Protein AF-A0A957BG09-F1 (afdb_monomer_lite)

Secondary structure (DSSP, 8-state):
-HHHHHHHHHHHHHTTHHHHHHHHHHHHHHHHHTTHHHHHHHH-GGGTTT---HHHHHHHHHHHHHHHHHHHHHHTT-HHHHHHHHHHHHHHHHHHHHHHHHHHHHHTS--TTHHHHHHHHHHHHHHHHHHHHGGGGT--

Sequence (140 aa):
MSDVVAKQSVSQLARWWLPIFGLFVIHNLEEILGDMPAWGREHLDFLSQTFVSPMALTAIIIVLSAVLFTIAYHYRQNARMTRRLLLLFLVIMIGVFIWHITISLVTQSIQPGVLTAGVFLPIYGFMLFHIYRTKQTLYP

pLDDT: mean 86.7, std 9.92, range [51.91, 96.38]

Radius of gyration: 17.56 Å; chains: 1; bounding box: 36×25×55 Å

Foldseek 3Di:
DLVVLLQVLLVVLLVVLVVLLVLLVVLLVLQLVQVLLVVCCVQPVVCVVVRDDSVVSVVVSVVVSVVSVVLSVVCSSPNVSSLVSLLVSLVVLLVVLVVQVVSCVVSVHRHRNNVSSVVCVVVSVVVNVVSVVSVVSNPD

Structure (mmCIF, N/CA/C/O backbone):
data_AF-A0A957BG09-F1
#
_entry.id   AF-A0A957BG09-F1
#
loop_
_atom_site.group_PDB
_atom_site.id
_atom_site.type_symbol
_atom_site.label_atom_id
_atom_site.label_alt_id
_atom_site.label_comp_id
_atom_site.label_asym_id
_atom_site.label_entity_id
_atom_site.label_seq_id
_atom_site.pdbx_PDB_ins_code
_atom_site.Cartn_x
_atom_site.Cartn_y
_atom_site.Cartn_z
_atom_site.occupancy
_atom_site.B_iso_or_equiv
_atom_site.auth_seq_id
_atom_site.auth_comp_id
_atom_site.auth_asym_id
_atom_site.auth_atom_id
_a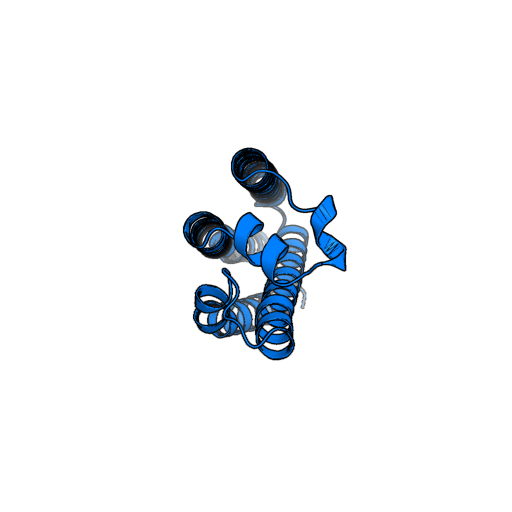tom_site.pdbx_PDB_model_num
ATOM 1 N N . MET A 1 1 ? -21.313 2.676 32.530 1.00 61.06 1 MET A N 1
ATOM 2 C CA . MET A 1 1 ? -19.980 2.047 32.351 1.00 61.06 1 MET A CA 1
ATOM 3 C C . MET A 1 1 ? -19.770 1.494 30.938 1.00 61.06 1 MET A C 1
ATOM 5 O O . MET A 1 1 ? -18.691 1.703 30.402 1.00 61.06 1 MET A O 1
ATOM 9 N N . SER A 1 2 ? -20.775 0.876 30.302 1.00 68.75 2 SER A N 1
ATOM 10 C CA . SER A 1 2 ? -20.705 0.353 28.920 1.00 68.75 2 SER A CA 1
ATOM 11 C C . SER A 1 2 ? -20.267 1.383 27.866 1.00 68.75 2 SER A C 1
ATOM 13 O O . SER A 1 2 ? -19.390 1.103 27.051 1.00 68.75 2 SER A O 1
ATOM 15 N N . ASP A 1 3 ? -20.813 2.600 27.915 1.00 68.94 3 ASP A N 1
ATOM 16 C CA . ASP A 1 3 ? -20.584 3.608 26.866 1.00 68.94 3 ASP A CA 1
ATOM 17 C C . ASP A 1 3 ? -19.174 4.208 26.891 1.00 68.94 3 ASP A C 1
ATOM 19 O O . ASP A 1 3 ? -18.635 4.599 25.854 1.00 68.94 3 ASP A O 1
ATOM 23 N N . VAL A 1 4 ? -18.550 4.266 28.071 1.00 66.94 4 VAL A N 1
ATOM 24 C CA . VAL A 1 4 ? -17.175 4.764 28.237 1.00 66.94 4 VAL A CA 1
ATOM 25 C C . VAL A 1 4 ? -16.181 3.764 27.640 1.00 66.94 4 VAL A C 1
ATOM 27 O O . VAL A 1 4 ? -15.302 4.159 26.874 1.00 66.94 4 VAL A O 1
ATOM 30 N N . VAL A 1 5 ? -16.381 2.466 27.899 1.00 67.25 5 VAL A N 1
ATOM 31 C CA . VAL A 1 5 ? -15.560 1.376 27.339 1.00 67.25 5 VAL A CA 1
ATOM 32 C C . VAL A 1 5 ? -15.697 1.320 25.812 1.00 67.25 5 VAL A C 1
ATOM 34 O O . VAL A 1 5 ? -14.695 1.233 25.097 1.00 67.25 5 VAL A O 1
ATOM 37 N N . ALA A 1 6 ? -16.921 1.465 25.293 1.00 64.69 6 ALA A N 1
ATOM 38 C CA . ALA A 1 6 ? -17.173 1.497 23.854 1.00 64.69 6 ALA A CA 1
ATOM 39 C C . ALA A 1 6 ? -16.462 2.679 23.167 1.00 64.69 6 ALA A C 1
ATOM 41 O O . ALA A 1 6 ? -15.764 2.481 22.171 1.00 64.69 6 ALA A O 1
ATOM 42 N N . LYS A 1 7 ? -16.549 3.898 23.716 1.00 69.62 7 LYS A N 1
ATOM 43 C CA . LYS A 1 7 ? -15.869 5.082 23.153 1.00 69.62 7 LYS A CA 1
ATOM 44 C C . LYS A 1 7 ? -14.343 4.955 23.178 1.00 69.62 7 LYS A C 1
ATOM 46 O O . LYS A 1 7 ? -13.682 5.310 22.198 1.00 69.62 7 LYS A O 1
ATOM 51 N N . GLN A 1 8 ? -13.781 4.409 24.256 1.00 71.00 8 GLN A N 1
ATOM 52 C CA . GLN A 1 8 ? -12.338 4.201 24.382 1.00 71.00 8 GLN A CA 1
ATOM 53 C C . GLN A 1 8 ? -11.810 3.260 23.292 1.00 71.00 8 GLN A C 1
ATOM 55 O O . GLN A 1 8 ? -10.814 3.571 22.639 1.00 71.00 8 GLN A O 1
ATOM 60 N N . SER A 1 9 ? -12.527 2.175 23.010 1.00 74.75 9 SER A N 1
ATOM 61 C CA . SER A 1 9 ? -12.145 1.206 21.979 1.00 74.75 9 SER A CA 1
ATOM 62 C C . SER A 1 9 ? -12.153 1.763 20.547 1.00 74.75 9 SER A C 1
ATOM 64 O O . SER A 1 9 ? -11.253 1.476 19.758 1.00 74.75 9 SER A O 1
ATOM 66 N N . VAL A 1 10 ? -13.133 2.617 20.223 1.00 80.00 10 VAL A N 1
ATOM 67 C CA . VAL A 1 10 ? -13.241 3.287 18.921 1.00 80.00 10 VAL A CA 1
ATOM 68 C C . VAL A 1 10 ? -12.051 4.217 18.732 1.00 80.00 10 VAL A C 1
ATOM 70 O O . VAL A 1 10 ? -11.392 4.169 17.697 1.00 80.00 10 VAL A O 1
ATOM 73 N N . SER A 1 11 ? -11.725 5.009 19.759 1.00 82.19 11 SER A N 1
ATOM 74 C CA . SER A 1 11 ? -10.575 5.916 19.712 1.00 82.19 11 SER A CA 1
ATOM 75 C C . SER A 1 11 ? -9.246 5.175 19.551 1.00 82.19 11 SER A C 1
ATOM 77 O O . SER A 1 11 ? -8.367 5.654 18.841 1.00 82.19 11 SER A O 1
ATOM 79 N N . GLN A 1 12 ? -9.099 3.995 20.161 1.00 86.75 12 GLN A N 1
ATOM 80 C CA . GLN A 1 12 ? -7.898 3.170 20.034 1.00 86.75 12 GLN A CA 1
ATOM 81 C C . GLN A 1 12 ? -7.759 2.594 18.623 1.00 86.75 12 GLN A C 1
ATOM 83 O O . GLN A 1 12 ? -6.676 2.657 18.050 1.00 86.75 12 GLN A O 1
ATOM 88 N N . LEU A 1 13 ? -8.848 2.083 18.040 1.00 87.38 13 LEU A N 1
ATOM 89 C CA . LEU A 1 13 ? -8.840 1.562 16.672 1.00 87.38 13 LEU A CA 1
ATOM 90 C C . LEU A 1 13 ? -8.607 2.667 15.636 1.00 87.38 13 LEU A C 1
ATOM 92 O O . LEU A 1 13 ? -7.813 2.486 14.718 1.00 87.38 13 LEU A O 1
ATOM 96 N N . ALA A 1 14 ? -9.250 3.824 15.802 1.00 88.69 14 ALA A N 1
ATOM 97 C CA . ALA A 1 14 ? -9.130 4.940 14.870 1.00 88.69 14 ALA A CA 1
ATOM 98 C C . ALA A 1 14 ? -7.700 5.502 14.783 1.00 88.69 14 ALA A C 1
ATOM 100 O O . ALA A 1 14 ? -7.313 6.009 13.733 1.00 88.69 14 ALA A O 1
ATOM 101 N N . ARG A 1 15 ? -6.890 5.369 15.845 1.00 91.25 15 ARG A N 1
ATOM 102 C CA . ARG A 1 15 ? -5.474 5.779 15.835 1.00 91.25 15 ARG A CA 1
ATOM 103 C C . ARG A 1 15 ? -4.636 5.016 14.811 1.00 91.25 15 ARG A C 1
ATOM 105 O O . ARG A 1 15 ? -3.633 5.560 14.368 1.00 91.25 15 ARG A O 1
ATOM 112 N N . TRP A 1 16 ? -5.044 3.810 14.406 1.00 93.19 16 TRP A N 1
ATOM 113 C CA . TRP A 1 16 ? -4.324 3.019 13.403 1.00 93.19 16 TRP A CA 1
ATOM 114 C C . TRP A 1 16 ? -4.480 3.541 11.974 1.00 93.19 16 TRP A C 1
ATOM 116 O O . TRP A 1 16 ? -3.651 3.207 11.132 1.00 93.19 16 TRP A O 1
ATOM 126 N N . TRP A 1 17 ? -5.468 4.399 11.696 1.00 91.31 17 TRP A N 1
ATOM 127 C CA . TRP A 1 17 ? -5.615 5.007 10.371 1.00 91.31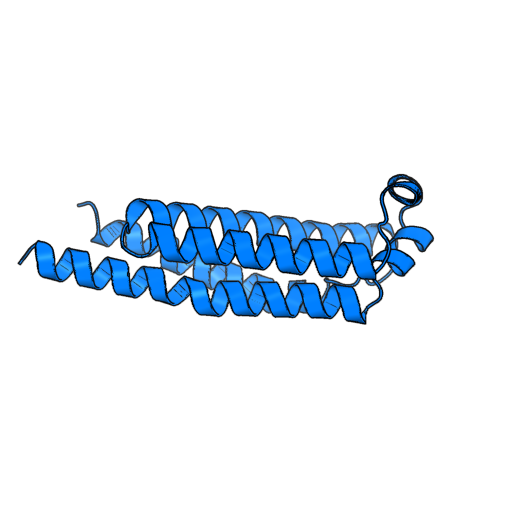 17 TRP A CA 1
ATOM 128 C C . TRP A 1 17 ? -4.405 5.846 9.975 1.00 91.31 17 TRP A C 1
ATOM 130 O O . TRP A 1 17 ? -3.949 5.752 8.841 1.00 91.31 17 TRP A O 1
ATOM 140 N N . LEU A 1 18 ? -3.868 6.635 10.909 1.00 91.19 18 LEU A N 1
ATOM 141 C CA . LEU A 1 18 ? -2.745 7.527 10.636 1.00 91.19 18 LEU A CA 1
ATOM 142 C C . LEU A 1 18 ? -1.473 6.776 10.204 1.00 91.19 18 LEU A C 1
ATOM 144 O O . LEU A 1 18 ? -0.964 7.081 9.126 1.00 91.19 18 LEU A O 1
ATOM 148 N N . PRO A 1 19 ? -0.949 5.797 10.969 1.00 92.31 19 PRO A N 1
ATOM 149 C CA . PRO A 1 19 ? 0.246 5.081 10.546 1.00 92.31 19 PRO A CA 1
ATOM 150 C C . PRO A 1 19 ? -0.007 4.237 9.291 1.00 92.31 19 PRO A C 1
ATOM 152 O O . PRO A 1 19 ? 0.863 4.184 8.434 1.00 92.31 19 PRO A O 1
ATOM 155 N N . ILE A 1 20 ? -1.195 3.646 9.114 1.00 90.88 20 ILE A N 1
ATOM 156 C CA . ILE A 1 20 ? -1.532 2.916 7.881 1.00 90.88 20 ILE A CA 1
ATOM 157 C C . ILE A 1 20 ? -1.486 3.833 6.656 1.00 90.88 20 ILE A C 1
ATOM 159 O O . ILE A 1 20 ? -0.882 3.475 5.646 1.00 90.88 20 ILE A O 1
ATOM 163 N N . PHE A 1 21 ? -2.077 5.023 6.760 1.00 89.88 21 PHE A N 1
ATOM 164 C CA . PHE A 1 21 ? -2.044 6.017 5.694 1.00 89.88 21 PHE A CA 1
ATOM 165 C C . PHE A 1 21 ? -0.615 6.491 5.411 1.00 89.88 21 PHE A C 1
ATOM 167 O O . PHE A 1 21 ? -0.216 6.577 4.255 1.00 89.88 21 PHE A O 1
ATOM 174 N N . GLY A 1 22 ? 0.182 6.730 6.457 1.00 90.38 22 GLY A N 1
ATOM 175 C CA . GLY A 1 22 ? 1.592 7.091 6.313 1.00 90.38 22 GLY A CA 1
ATOM 176 C C . GLY A 1 22 ? 2.390 6.035 5.546 1.00 90.38 22 GLY A C 1
ATOM 177 O O . GLY A 1 22 ? 3.087 6.372 4.595 1.00 90.38 22 GLY A O 1
ATOM 178 N N . LEU A 1 23 ? 2.238 4.756 5.900 1.00 92.06 23 LEU A N 1
ATOM 179 C CA . LEU A 1 23 ? 2.915 3.654 5.207 1.00 92.06 23 LEU A CA 1
ATOM 180 C C . LEU A 1 23 ? 2.458 3.534 3.749 1.00 92.06 23 LEU A C 1
ATOM 182 O O . LEU A 1 23 ? 3.287 3.349 2.865 1.00 92.06 23 LEU A O 1
ATOM 186 N N . PHE A 1 24 ? 1.158 3.693 3.485 1.00 90.62 24 PHE A N 1
ATOM 187 C CA . PHE A 1 24 ? 0.628 3.711 2.123 1.00 90.62 24 PHE A CA 1
ATOM 188 C C . PHE A 1 24 ? 1.258 4.826 1.285 1.00 90.62 24 PHE A C 1
ATOM 190 O O . PHE A 1 24 ? 1.761 4.564 0.197 1.00 90.62 24 PHE A O 1
ATOM 197 N N . VAL A 1 25 ? 1.284 6.059 1.795 1.00 90.75 25 VAL A N 1
ATOM 198 C CA . VAL A 1 25 ? 1.880 7.198 1.082 1.00 90.75 25 VAL A CA 1
ATOM 199 C C . VAL A 1 25 ? 3.371 6.976 0.842 1.00 90.75 25 VAL A C 1
ATOM 201 O O . VAL A 1 25 ? 3.832 7.198 -0.271 1.00 90.75 25 VAL A O 1
ATOM 204 N N . ILE A 1 26 ? 4.122 6.506 1.843 1.00 93.12 26 ILE A N 1
ATOM 205 C CA . ILE A 1 26 ? 5.564 6.254 1.691 1.00 93.12 26 ILE A CA 1
ATOM 206 C C . ILE A 1 26 ? 5.829 5.178 0.629 1.00 93.12 26 ILE A C 1
ATOM 208 O O . ILE A 1 26 ? 6.714 5.363 -0.200 1.00 93.12 26 ILE A O 1
ATOM 212 N N . HIS A 1 27 ? 5.050 4.095 0.617 1.00 93.19 27 HIS A N 1
ATOM 213 C CA . HIS A 1 27 ? 5.149 3.048 -0.403 1.00 93.19 27 HIS A CA 1
ATOM 214 C C . HIS A 1 27 ? 4.908 3.597 -1.815 1.00 93.19 27 HIS A C 1
ATOM 216 O O . HIS A 1 27 ? 5.727 3.414 -2.707 1.00 93.19 27 HIS A O 1
ATOM 222 N N . ASN A 1 28 ? 3.835 4.364 -2.001 1.00 91.44 28 ASN A N 1
ATOM 223 C CA . ASN A 1 28 ? 3.524 4.953 -3.302 1.00 91.44 28 ASN A CA 1
ATOM 224 C C . ASN A 1 28 ? 4.560 6.006 -3.740 1.00 91.44 28 ASN A C 1
ATOM 226 O O . ASN A 1 28 ? 4.842 6.144 -4.928 1.00 91.44 28 ASN A O 1
ATOM 230 N N . LEU A 1 29 ? 5.150 6.751 -2.799 1.00 91.38 29 LEU A N 1
ATOM 231 C CA . LEU A 1 29 ? 6.254 7.666 -3.101 1.00 91.38 29 LEU A CA 1
ATOM 232 C C . LEU A 1 29 ? 7.497 6.913 -3.578 1.00 91.38 29 LEU A C 1
ATOM 234 O O . LEU A 1 29 ? 8.143 7.374 -4.512 1.00 91.38 29 LEU A O 1
ATOM 238 N N . GLU A 1 30 ? 7.821 5.767 -2.977 1.00 94.38 30 GLU A N 1
ATOM 239 C CA . GLU A 1 30 ? 8.901 4.905 -3.468 1.00 94.38 30 GLU A CA 1
ATOM 240 C C . GLU A 1 30 ? 8.638 4.461 -4.911 1.00 94.38 30 GLU A C 1
ATOM 242 O O . GLU A 1 30 ? 9.525 4.597 -5.748 1.00 94.38 30 GLU A O 1
ATOM 247 N N . GLU A 1 31 ? 7.431 3.985 -5.228 1.00 91.81 31 GLU A N 1
ATOM 248 C CA . GLU A 1 31 ? 7.089 3.550 -6.590 1.00 91.81 31 GLU A CA 1
ATOM 249 C C . GLU A 1 31 ? 7.214 4.677 -7.623 1.00 91.81 31 GLU A C 1
ATOM 251 O O . GLU A 1 31 ? 7.710 4.456 -8.731 1.00 91.81 31 GLU A O 1
ATOM 256 N N . ILE A 1 32 ? 6.797 5.896 -7.264 1.00 89.88 32 ILE A N 1
ATOM 257 C CA . ILE A 1 32 ? 6.950 7.076 -8.124 1.00 89.88 32 ILE A CA 1
ATOM 258 C C . ILE A 1 32 ? 8.435 7.406 -8.319 1.00 89.88 32 ILE A C 1
ATOM 260 O O . ILE A 1 32 ? 8.869 7.630 -9.448 1.00 89.88 32 ILE A O 1
ATOM 264 N N . LEU A 1 33 ? 9.217 7.442 -7.235 1.00 91.69 33 LEU A N 1
ATOM 265 C CA . LEU A 1 33 ? 10.641 7.792 -7.280 1.00 91.69 33 LEU A CA 1
ATOM 266 C C . LEU A 1 33 ? 11.491 6.723 -7.976 1.00 91.69 33 LEU A C 1
ATOM 268 O O . LEU A 1 33 ? 12.506 7.056 -8.581 1.00 91.69 33 LEU A O 1
ATOM 272 N N . GLY A 1 34 ? 11.077 5.459 -7.901 1.00 91.62 34 GLY A N 1
ATOM 273 C CA . GLY A 1 34 ? 11.711 4.335 -8.583 1.00 91.62 34 GLY A CA 1
ATOM 274 C C . GLY A 1 34 ? 11.273 4.150 -10.038 1.00 91.62 34 GLY A C 1
ATOM 275 O O . GLY A 1 34 ? 11.680 3.169 -10.649 1.00 91.62 34 GLY A O 1
ATOM 276 N N . ASP A 1 35 ? 10.445 5.050 -10.583 1.00 90.81 35 ASP A N 1
ATOM 277 C CA . ASP A 1 35 ? 9.880 4.973 -11.938 1.00 90.81 35 ASP A CA 1
ATOM 278 C C . ASP A 1 35 ? 9.246 3.605 -12.245 1.00 90.81 35 ASP A C 1
ATOM 280 O O . ASP A 1 35 ? 9.571 2.916 -13.218 1.00 90.81 35 ASP A O 1
ATOM 284 N N . MET A 1 36 ? 8.304 3.206 -11.386 1.00 90.31 36 MET A N 1
ATOM 285 C CA . MET A 1 36 ? 7.538 1.966 -11.524 1.00 90.31 36 MET A CA 1
ATOM 286 C C . MET A 1 36 ? 6.958 1.747 -12.941 1.00 90.31 36 MET A C 1
ATOM 288 O O . MET A 1 36 ? 7.044 0.623 -13.443 1.00 90.31 36 MET A O 1
ATOM 292 N N . PRO A 1 37 ? 6.426 2.767 -13.654 1.00 89.50 37 PRO A N 1
ATOM 293 C CA . PRO A 1 37 ? 5.986 2.585 -15.036 1.00 89.50 37 PRO A CA 1
ATOM 294 C C . PRO A 1 37 ? 7.109 2.211 -16.009 1.00 89.50 37 PRO A C 1
ATOM 296 O O . PRO A 1 37 ? 6.876 1.393 -16.900 1.00 89.50 37 PRO A O 1
ATOM 299 N N . ALA A 1 38 ? 8.299 2.812 -15.897 1.00 90.06 38 ALA A N 1
ATOM 300 C CA . ALA A 1 38 ? 9.431 2.441 -16.747 1.00 90.06 38 ALA A CA 1
ATOM 301 C C . ALA A 1 38 ? 9.943 1.043 -16.418 1.00 90.06 38 ALA A C 1
ATOM 303 O O . ALA A 1 38 ? 10.074 0.232 -17.334 1.00 90.06 38 ALA A O 1
ATOM 304 N N . TRP A 1 39 ? 10.120 0.740 -15.129 1.00 93.00 39 TRP A N 1
ATOM 305 C CA . TRP A 1 39 ? 10.530 -0.588 -14.680 1.00 93.00 39 TRP A CA 1
ATOM 306 C C . TRP A 1 39 ? 9.579 -1.671 -15.203 1.00 93.00 39 TRP A C 1
ATOM 308 O O . TRP A 1 39 ? 10.014 -2.683 -15.752 1.00 93.00 39 TRP A O 1
ATOM 318 N N . GLY A 1 40 ? 8.268 -1.432 -15.106 1.00 91.50 40 GLY A N 1
ATOM 319 C CA . GLY A 1 40 ? 7.247 -2.354 -15.589 1.00 91.50 40 GLY A CA 1
ATOM 320 C C . GLY A 1 40 ? 7.313 -2.602 -17.096 1.00 91.50 40 GLY A C 1
ATOM 321 O O . GLY A 1 40 ? 7.216 -3.749 -17.523 1.00 91.50 40 GLY A O 1
ATOM 322 N N . ARG A 1 41 ? 7.528 -1.560 -17.912 1.00 90.44 41 ARG A N 1
ATOM 323 C CA . ARG A 1 41 ? 7.669 -1.713 -19.373 1.00 90.44 41 ARG A CA 1
ATOM 324 C C . ARG A 1 41 ? 8.886 -2.540 -19.778 1.00 90.44 41 ARG A C 1
ATOM 326 O O . ARG A 1 41 ? 8.838 -3.170 -20.823 1.00 90.44 41 ARG A O 1
ATOM 333 N N . GLU A 1 42 ? 9.952 -2.507 -18.986 1.00 92.81 42 GLU A N 1
ATOM 334 C CA . GLU A 1 42 ? 11.184 -3.252 -19.261 1.00 92.81 42 GLU A CA 1
ATOM 335 C C . GLU A 1 42 ? 11.089 -4.728 -18.847 1.00 92.81 42 GLU A C 1
ATOM 337 O O . GLU A 1 42 ? 11.698 -5.581 -19.485 1.00 92.81 42 GLU A O 1
ATOM 342 N N . HIS A 1 43 ? 10.316 -5.044 -17.801 1.00 93.81 43 HIS A N 1
ATOM 343 C CA . HIS A 1 43 ? 10.335 -6.377 -17.185 1.00 93.81 43 HIS A CA 1
ATOM 344 C C . HIS A 1 43 ? 9.014 -7.158 -17.298 1.00 93.81 43 HIS A C 1
ATOM 346 O O . HIS A 1 43 ? 8.991 -8.358 -17.025 1.00 93.81 43 HIS A O 1
ATOM 352 N N . LEU A 1 44 ? 7.900 -6.509 -17.658 1.00 90.75 44 LEU A N 1
ATOM 353 C CA . LEU A 1 44 ? 6.556 -7.101 -17.670 1.00 90.75 44 LEU A CA 1
ATOM 354 C C . LEU A 1 44 ? 5.854 -6.854 -19.014 1.00 90.75 44 LEU A C 1
ATOM 356 O O . LEU A 1 44 ? 4.857 -6.131 -19.092 1.00 90.75 44 LEU A O 1
ATOM 360 N N . ASP A 1 45 ? 6.332 -7.510 -20.073 1.00 82.94 45 ASP A N 1
ATOM 361 C CA . ASP A 1 45 ? 5.809 -7.371 -21.444 1.00 82.94 45 ASP A CA 1
ATOM 362 C C . ASP A 1 45 ? 4.289 -7.569 -21.548 1.00 82.94 45 ASP A C 1
ATOM 364 O O . ASP A 1 45 ? 3.608 -6.855 -22.288 1.00 82.94 45 ASP A O 1
ATOM 368 N N . PHE A 1 46 ? 3.724 -8.489 -20.759 1.00 80.38 46 PHE A N 1
ATOM 369 C CA . PHE A 1 46 ? 2.282 -8.768 -20.742 1.00 80.38 46 PHE A CA 1
ATOM 370 C C . PHE A 1 46 ? 1.438 -7.629 -20.141 1.00 80.38 46 PHE A C 1
ATOM 372 O O . PHE A 1 46 ? 0.231 -7.575 -20.370 1.00 80.38 46 PHE A O 1
ATOM 379 N N . LEU A 1 47 ? 2.062 -6.706 -19.402 1.00 73.69 47 LEU A N 1
ATOM 380 C CA . LEU A 1 47 ? 1.441 -5.503 -18.840 1.00 73.69 47 LEU A CA 1
ATOM 381 C C . LEU A 1 47 ? 1.885 -4.225 -19.554 1.00 73.69 47 LEU A C 1
ATOM 383 O O . LEU A 1 47 ? 1.416 -3.146 -19.191 1.00 73.69 47 LEU A O 1
ATOM 387 N N . SER A 1 48 ? 2.723 -4.326 -20.591 1.00 71.69 48 SER A N 1
ATOM 388 C CA . SER A 1 48 ? 3.279 -3.185 -21.335 1.00 71.69 48 SER A CA 1
ATOM 389 C C . SER A 1 48 ? 2.221 -2.152 -21.753 1.00 71.69 48 SER A C 1
ATOM 391 O O . SER A 1 48 ? 2.454 -0.949 -21.647 1.00 71.69 48 SER A O 1
ATOM 393 N N . GLN A 1 49 ? 1.027 -2.612 -22.146 1.00 74.00 49 GLN A N 1
ATOM 394 C CA . GLN A 1 49 ? -0.107 -1.773 -22.563 1.00 74.00 49 GLN A CA 1
ATOM 395 C C . GLN A 1 49 ? -0.908 -1.162 -21.402 1.00 74.00 49 GLN A C 1
ATOM 397 O O . GLN A 1 49 ? -1.700 -0.246 -21.608 1.00 74.00 49 GLN A O 1
ATOM 402 N N . THR A 1 50 ? -0.726 -1.676 -20.186 1.00 71.81 50 THR A N 1
ATOM 403 C CA . THR A 1 50 ? -1.432 -1.228 -18.975 1.00 71.81 50 THR A CA 1
ATOM 404 C C . THR A 1 50 ? -0.633 -0.225 -18.151 1.00 71.81 50 THR A C 1
ATOM 406 O O . THR A 1 50 ? -1.196 0.408 -17.256 1.00 71.81 50 THR A O 1
ATOM 409 N N . PHE A 1 51 ? 0.657 -0.032 -18.450 1.00 70.12 51 PHE A N 1
ATOM 410 C CA . PHE A 1 51 ? 1.465 0.956 -17.744 1.00 70.12 51 PHE A CA 1
ATOM 411 C C . PHE A 1 51 ? 1.036 2.368 -18.123 1.00 70.12 51 PHE A C 1
ATOM 413 O O . PHE A 1 51 ? 1.297 2.874 -19.214 1.00 70.12 51 PHE A O 1
ATOM 420 N N . VAL A 1 52 ? 0.367 3.005 -17.172 1.00 70.00 52 VAL A N 1
ATOM 421 C CA . VAL A 1 52 ? -0.043 4.399 -17.252 1.00 70.00 52 VAL A CA 1
ATOM 422 C C . VAL A 1 52 ? 1.172 5.329 -17.205 1.00 70.00 52 VAL A C 1
ATOM 424 O O . VAL A 1 52 ? 2.235 4.979 -16.687 1.00 70.00 52 VAL A O 1
ATOM 427 N N . SER A 1 53 ? 1.025 6.543 -17.740 1.00 82.88 53 SER A N 1
ATOM 428 C CA . SER A 1 53 ? 2.066 7.565 -17.604 1.00 82.88 53 SER A CA 1
ATOM 429 C C . SER A 1 53 ? 2.344 7.864 -16.118 1.00 82.88 53 SER A C 1
ATOM 431 O O . SER A 1 53 ? 1.430 7.744 -15.296 1.00 82.88 53 SER A O 1
ATOM 433 N N . PRO A 1 54 ? 3.557 8.312 -15.739 1.00 79.38 54 PRO A N 1
ATOM 434 C CA . PRO A 1 54 ? 3.867 8.681 -14.351 1.00 79.38 54 PRO A CA 1
ATOM 435 C C . PRO A 1 54 ? 2.878 9.694 -13.745 1.00 79.38 54 PRO A C 1
ATOM 437 O O . PRO A 1 54 ? 2.545 9.636 -12.560 1.00 79.38 54 PRO A O 1
ATOM 440 N N . MET A 1 55 ? 2.338 10.587 -14.583 1.00 84.06 55 MET A N 1
ATOM 441 C CA . MET A 1 55 ? 1.305 11.546 -14.190 1.00 84.06 55 MET A CA 1
ATOM 442 C C . MET A 1 55 ? -0.026 10.861 -13.858 1.00 84.06 55 MET A C 1
ATOM 444 O O . MET A 1 55 ? -0.664 11.202 -12.864 1.00 84.06 55 MET A O 1
ATOM 448 N N . ALA A 1 56 ? -0.437 9.874 -14.655 1.00 84.56 56 ALA A N 1
ATOM 449 C CA . ALA A 1 56 ? -1.640 9.096 -14.389 1.00 84.56 56 ALA A CA 1
ATOM 450 C C . ALA A 1 56 ? -1.480 8.197 -13.151 1.00 84.56 56 ALA A C 1
ATOM 452 O O . ALA A 1 56 ? -2.413 8.123 -12.354 1.00 84.56 56 ALA A O 1
ATOM 453 N N . LEU A 1 57 ? -0.301 7.601 -12.924 1.00 82.38 57 LEU A N 1
ATOM 454 C CA . LEU A 1 57 ? -0.003 6.873 -11.682 1.00 82.38 57 LEU A CA 1
ATOM 455 C C . LEU A 1 57 ? -0.148 7.794 -10.461 1.00 82.38 57 LEU A C 1
ATOM 457 O O . LEU A 1 57 ? -0.903 7.489 -9.541 1.00 82.38 57 LEU A O 1
ATOM 461 N N . THR A 1 58 ? 0.483 8.970 -10.494 1.00 83.12 58 THR A N 1
ATOM 462 C CA . THR A 1 58 ? 0.360 9.978 -9.427 1.00 83.12 58 THR A CA 1
ATOM 463 C C . THR A 1 58 ? -1.100 10.373 -9.178 1.00 83.12 58 THR A C 1
ATOM 465 O O . THR A 1 58 ? -1.543 10.438 -8.031 1.00 83.12 58 THR A O 1
ATOM 468 N N . ALA A 1 59 ? -1.880 10.599 -10.240 1.00 85.81 59 ALA A N 1
ATOM 469 C CA . ALA A 1 59 ? -3.296 10.940 -10.123 1.00 85.81 59 ALA A CA 1
ATOM 470 C C . ALA A 1 59 ? -4.115 9.812 -9.472 1.00 85.81 59 ALA A C 1
ATOM 472 O O . ALA A 1 59 ? -4.924 10.080 -8.583 1.00 85.81 59 ALA A O 1
ATOM 473 N N . ILE A 1 60 ? -3.874 8.554 -9.859 1.00 87.06 60 ILE A N 1
ATOM 474 C CA . ILE A 1 60 ? -4.515 7.378 -9.254 1.00 87.06 60 ILE A CA 1
ATOM 475 C C . ILE A 1 60 ? -4.201 7.316 -7.757 1.00 87.06 60 ILE A C 1
ATOM 477 O O . ILE A 1 60 ? -5.112 7.145 -6.951 1.00 87.06 60 ILE A O 1
ATOM 481 N N . ILE A 1 61 ? -2.944 7.528 -7.370 1.00 86.38 61 ILE A N 1
ATOM 482 C CA . ILE A 1 61 ? -2.505 7.500 -5.968 1.00 86.38 61 ILE A CA 1
ATOM 483 C C . ILE A 1 61 ? -3.205 8.587 -5.149 1.00 86.38 61 ILE A C 1
ATOM 485 O O . ILE A 1 61 ? -3.686 8.313 -4.047 1.00 86.38 61 ILE A O 1
ATOM 489 N N . ILE A 1 62 ? -3.313 9.807 -5.684 1.00 87.38 62 ILE A N 1
ATOM 490 C CA . ILE A 1 62 ? -4.028 10.913 -5.030 1.00 87.38 62 ILE A CA 1
ATOM 491 C C . ILE A 1 62 ? -5.507 10.559 -4.844 1.00 87.38 62 ILE A C 1
ATOM 493 O O . ILE A 1 62 ? -6.044 10.721 -3.747 1.00 87.38 62 ILE A O 1
ATOM 497 N N . VAL A 1 63 ? -6.161 10.037 -5.885 1.00 91.81 63 VAL A N 1
ATOM 498 C CA . VAL A 1 63 ? -7.577 9.646 -5.831 1.00 91.81 63 VAL A CA 1
ATOM 499 C C . VAL A 1 63 ? -7.796 8.515 -4.825 1.00 91.81 63 VAL A C 1
ATOM 501 O O . VAL A 1 63 ? -8.679 8.624 -3.975 1.00 91.81 63 VAL A O 1
ATOM 504 N N . LEU A 1 64 ? -6.975 7.463 -4.853 1.00 87.50 64 LEU A N 1
ATOM 505 C CA . LEU A 1 64 ? -7.054 6.353 -3.900 1.00 87.50 64 LEU A CA 1
ATOM 506 C C . LEU A 1 64 ? -6.808 6.821 -2.461 1.00 87.50 64 LEU A C 1
ATOM 508 O O . LEU A 1 64 ? -7.536 6.418 -1.554 1.00 87.50 64 LEU A O 1
ATOM 512 N N . SER A 1 65 ? -5.843 7.721 -2.255 1.00 86.75 65 SER A N 1
ATOM 513 C CA . SER A 1 65 ? -5.570 8.332 -0.949 1.00 86.75 65 SER A CA 1
ATOM 514 C C . SER A 1 65 ? -6.772 9.123 -0.435 1.00 86.75 65 SER A C 1
ATOM 516 O O . SER A 1 65 ? -7.154 8.983 0.729 1.00 86.75 65 SER A O 1
ATOM 518 N N . ALA A 1 66 ? -7.402 9.925 -1.298 1.00 90.75 66 ALA A N 1
ATOM 519 C CA . ALA A 1 66 ? -8.590 10.698 -0.953 1.00 90.75 66 ALA A CA 1
ATOM 520 C C . ALA A 1 66 ? -9.769 9.783 -0.592 1.00 90.75 66 ALA A C 1
ATOM 522 O O . ALA A 1 66 ? -10.398 9.980 0.448 1.00 90.75 66 ALA A O 1
ATOM 523 N N . VAL A 1 67 ? -10.018 8.737 -1.388 1.00 91.06 67 VAL A N 1
ATOM 524 C CA . VAL A 1 67 ? -11.055 7.729 -1.114 1.00 91.06 67 VAL A CA 1
ATOM 525 C C . VAL A 1 67 ? -10.805 7.041 0.227 1.00 91.06 67 VAL A C 1
ATOM 527 O O . VAL A 1 67 ? -11.719 6.948 1.051 1.00 91.06 67 VAL A O 1
ATOM 530 N N . LEU A 1 68 ? -9.570 6.608 0.491 1.00 89.06 68 LEU A N 1
ATOM 531 C CA . LEU A 1 68 ? -9.196 5.970 1.752 1.00 89.06 68 LEU A CA 1
ATOM 532 C C . LEU A 1 68 ? -9.419 6.909 2.943 1.00 89.06 68 LEU A C 1
ATOM 534 O O . LEU A 1 68 ? -9.981 6.495 3.958 1.00 89.06 68 LEU A O 1
ATOM 538 N N . PHE A 1 69 ? -9.045 8.183 2.806 1.00 90.38 69 PHE A N 1
ATOM 539 C CA . PHE A 1 69 ? -9.269 9.196 3.834 1.00 90.38 69 PHE A CA 1
ATOM 540 C C . PHE A 1 69 ? -10.761 9.450 4.081 1.00 90.38 69 PHE A C 1
ATOM 542 O O . PHE A 1 69 ? -11.190 9.517 5.233 1.00 90.38 69 PHE A O 1
ATOM 549 N N . THR A 1 70 ? -11.580 9.536 3.028 1.00 93.56 70 THR A N 1
ATOM 550 C CA . THR A 1 70 ? -13.039 9.681 3.152 1.00 93.56 70 THR A CA 1
ATOM 551 C C . THR A 1 70 ? -13.661 8.484 3.869 1.00 93.56 70 THR A C 1
ATOM 553 O O . THR A 1 70 ? -14.457 8.671 4.791 1.00 93.56 70 THR A O 1
ATOM 556 N N . ILE A 1 71 ? -13.267 7.259 3.508 1.00 91.25 71 ILE A N 1
ATOM 557 C CA . ILE A 1 71 ? -13.714 6.026 4.172 1.00 91.25 71 ILE A CA 1
ATOM 558 C C . ILE A 1 71 ? -13.316 6.047 5.652 1.00 91.25 71 ILE A C 1
ATOM 560 O O . ILE A 1 71 ? -14.159 5.812 6.524 1.00 91.25 71 ILE A O 1
ATOM 564 N N . ALA A 1 72 ? -12.057 6.373 5.950 1.00 90.12 72 ALA A N 1
ATOM 565 C CA . ALA A 1 72 ? -11.556 6.469 7.315 1.00 90.12 72 ALA A CA 1
ATOM 566 C C . ALA A 1 72 ? -12.349 7.500 8.128 1.00 90.12 72 ALA A C 1
ATOM 568 O O . ALA A 1 72 ? -12.808 7.195 9.228 1.00 90.12 72 ALA A O 1
ATOM 569 N N . TYR A 1 73 ? -12.573 8.695 7.575 1.00 91.94 73 TYR A N 1
ATOM 570 C CA . TYR A 1 73 ? -13.331 9.764 8.220 1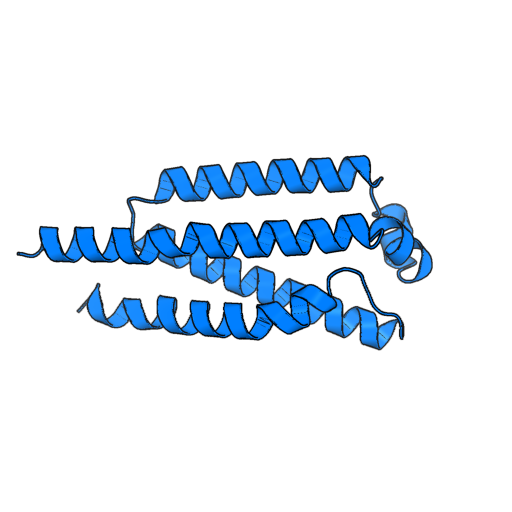.00 91.94 73 TYR A CA 1
ATOM 571 C C . TYR A 1 73 ? -14.787 9.369 8.484 1.00 91.94 73 TYR A C 1
ATOM 573 O O . TYR A 1 73 ? -15.280 9.568 9.595 1.00 91.94 73 TYR A O 1
ATOM 581 N N . HIS A 1 74 ? -15.462 8.780 7.494 1.00 94.50 74 HIS A N 1
ATOM 582 C CA . HIS A 1 74 ? -16.867 8.390 7.597 1.00 94.50 74 HIS A CA 1
ATOM 583 C C . HIS A 1 74 ? -17.079 7.288 8.644 1.00 94.50 74 HIS A C 1
ATOM 585 O O . HIS A 1 74 ? -17.983 7.376 9.475 1.00 94.50 74 HIS A O 1
ATOM 591 N N . TYR A 1 75 ? -16.212 6.273 8.668 1.00 91.50 75 TYR A N 1
ATOM 592 C CA . TYR A 1 75 ? -16.363 5.129 9.571 1.00 91.50 75 TYR A CA 1
ATOM 593 C C . TYR A 1 75 ? -15.637 5.272 10.914 1.00 91.50 75 TYR A C 1
ATOM 595 O O . TYR A 1 75 ? -15.774 4.373 11.748 1.00 91.50 75 TYR A O 1
ATOM 603 N N . ARG A 1 76 ? -14.932 6.385 11.182 1.00 88.81 76 ARG A N 1
ATOM 604 C CA . ARG A 1 76 ? -14.094 6.571 12.390 1.00 88.81 76 ARG A CA 1
ATOM 605 C C . ARG A 1 76 ? -14.817 6.362 13.719 1.00 88.81 76 ARG A C 1
ATOM 607 O O . ARG A 1 76 ? -14.170 6.050 14.710 1.00 88.81 76 ARG A O 1
ATOM 614 N N . GLN A 1 77 ? -16.136 6.558 13.760 1.00 88.44 77 GLN A N 1
ATOM 615 C CA . GLN A 1 77 ? -16.948 6.377 14.970 1.00 88.44 77 GLN A CA 1
ATOM 616 C C . GLN A 1 77 ? -17.536 4.960 15.102 1.00 88.44 77 GLN A C 1
ATOM 618 O O . GLN A 1 77 ? -18.036 4.591 16.162 1.00 88.44 77 GLN A O 1
ATOM 623 N N . ASN A 1 78 ? -17.461 4.142 14.050 1.00 89.19 78 ASN A N 1
ATOM 624 C CA . ASN A 1 78 ? -17.978 2.779 14.026 1.00 89.19 78 ASN A CA 1
ATOM 625 C C . ASN A 1 78 ? -16.830 1.774 14.210 1.00 89.19 78 ASN A C 1
ATOM 627 O O . ASN A 1 78 ? -16.123 1.442 13.256 1.00 89.19 78 ASN A O 1
ATOM 631 N N . ALA A 1 79 ? -16.666 1.256 15.434 1.00 86.81 79 ALA A N 1
ATOM 632 C CA . ALA A 1 79 ? -15.574 0.339 15.789 1.00 86.81 79 ALA A CA 1
ATOM 633 C C . ALA A 1 79 ? -15.542 -0.918 14.902 1.00 86.81 79 ALA A C 1
ATOM 635 O O . ALA A 1 79 ? -14.479 -1.349 14.452 1.00 86.81 79 ALA A O 1
ATOM 636 N N . ARG A 1 80 ? -16.718 -1.501 14.626 1.00 88.44 80 ARG A N 1
ATOM 637 C CA . ARG A 1 80 ? -16.852 -2.729 13.830 1.00 88.44 80 ARG A CA 1
ATOM 638 C C . ARG A 1 80 ? -16.393 -2.505 12.394 1.00 88.44 80 ARG A C 1
ATOM 640 O O . ARG A 1 80 ? -15.627 -3.316 11.875 1.00 88.44 80 ARG A O 1
ATOM 647 N N . MET A 1 81 ? -16.858 -1.423 11.768 1.00 90.75 81 MET A N 1
ATOM 648 C CA . MET A 1 81 ? -16.499 -1.089 10.389 1.00 90.75 81 MET A CA 1
ATOM 649 C C . MET A 1 81 ? -15.046 -0.646 10.279 1.00 90.75 81 MET A C 1
ATOM 651 O O . MET A 1 81 ? -14.331 -1.195 9.450 1.00 90.75 81 MET A O 1
ATOM 655 N N . THR A 1 82 ? -14.581 0.239 11.166 1.00 91.00 82 THR A N 1
ATOM 656 C CA . THR A 1 82 ? -13.170 0.651 11.225 1.00 91.00 82 THR A CA 1
ATOM 657 C C . THR A 1 82 ? -12.256 -0.568 11.302 1.00 91.00 82 THR A C 1
ATOM 659 O O . THR A 1 82 ? -11.361 -0.716 10.480 1.00 91.00 82 THR A O 1
ATOM 662 N N . ARG A 1 83 ? -12.529 -1.513 12.210 1.00 89.81 83 ARG A N 1
ATOM 663 C CA . ARG A 1 83 ? -11.733 -2.740 12.322 1.00 89.81 83 ARG A CA 1
ATOM 664 C C . ARG A 1 83 ? -11.730 -3.563 11.034 1.00 89.81 83 ARG A C 1
ATOM 666 O O . ARG A 1 83 ? -10.668 -3.994 10.607 1.00 89.81 83 ARG A O 1
ATOM 673 N N . ARG A 1 84 ? -12.896 -3.808 10.424 1.00 91.69 84 ARG A N 1
ATOM 674 C CA . ARG A 1 84 ? -12.985 -4.581 9.170 1.00 91.69 84 ARG A CA 1
ATOM 675 C C . ARG A 1 84 ? -12.181 -3.930 8.048 1.00 91.69 84 ARG A C 1
ATOM 677 O O . ARG A 1 84 ? -11.468 -4.634 7.346 1.00 91.69 84 ARG A O 1
ATOM 684 N N . LEU A 1 85 ? -12.273 -2.609 7.922 1.00 92.81 85 LEU A N 1
ATOM 685 C CA . LEU A 1 85 ? -11.567 -1.845 6.898 1.00 92.81 85 LEU A CA 1
ATOM 686 C C . LEU A 1 85 ? -10.053 -1.854 7.124 1.00 92.81 85 LEU A C 1
ATOM 688 O O . LEU A 1 85 ? -9.316 -2.113 6.182 1.00 92.81 85 LEU A O 1
ATOM 692 N N . LEU A 1 86 ? -9.592 -1.663 8.365 1.00 92.50 86 LEU A N 1
ATOM 693 C CA . LEU A 1 86 ? -8.169 -1.753 8.714 1.00 92.50 86 LEU A CA 1
ATOM 694 C C . LEU A 1 86 ? -7.606 -3.150 8.410 1.00 92.50 86 LEU A C 1
ATOM 696 O O . LEU A 1 86 ? -6.543 -3.265 7.812 1.00 92.50 86 LEU A O 1
ATOM 700 N N . LEU A 1 87 ? -8.328 -4.215 8.783 1.00 93.12 87 LEU A N 1
ATOM 701 C CA . LEU A 1 87 ? -7.914 -5.593 8.494 1.00 93.12 87 LEU A CA 1
ATOM 702 C C . LEU A 1 87 ? -7.860 -5.864 6.987 1.00 93.12 87 LEU A C 1
ATOM 704 O O . LEU A 1 87 ? -6.881 -6.429 6.512 1.00 93.12 87 LEU A O 1
ATOM 708 N N . LEU A 1 88 ? -8.890 -5.452 6.242 1.00 93.31 88 LEU A N 1
ATOM 709 C CA . LEU A 1 88 ? -8.930 -5.604 4.788 1.00 93.31 88 LEU A CA 1
ATOM 710 C C . LEU A 1 88 ? -7.756 -4.874 4.130 1.00 93.31 88 LEU A C 1
ATOM 712 O O . LEU A 1 88 ? -7.063 -5.456 3.304 1.00 93.31 88 LEU A O 1
ATOM 716 N N . PHE A 1 89 ? -7.508 -3.629 4.536 1.00 91.44 89 PHE A N 1
ATOM 717 C CA . PHE A 1 89 ? -6.401 -2.833 4.025 1.00 91.44 89 PHE A CA 1
ATOM 718 C C . PHE A 1 89 ? -5.051 -3.512 4.281 1.00 91.44 89 PHE A C 1
ATOM 720 O O . PHE A 1 89 ? -4.257 -3.663 3.359 1.00 91.44 89 PHE A O 1
ATOM 727 N N . LEU A 1 90 ? -4.809 -3.983 5.508 1.00 92.94 90 LEU A N 1
ATOM 728 C CA . LEU A 1 90 ? -3.573 -4.689 5.857 1.00 92.94 90 LEU A CA 1
ATOM 729 C C . LEU A 1 90 ? -3.374 -5.956 5.016 1.00 92.94 90 LEU A C 1
ATOM 731 O O . LEU A 1 90 ? -2.267 -6.204 4.551 1.00 92.94 90 LEU A O 1
ATOM 735 N N . VAL A 1 91 ? -4.435 -6.736 4.782 1.00 93.06 91 VAL A N 1
ATOM 736 C CA . VAL A 1 91 ? -4.369 -7.932 3.925 1.00 93.06 91 VAL A CA 1
ATOM 737 C C . VAL A 1 91 ? -4.024 -7.563 2.481 1.00 93.06 91 VAL A C 1
ATOM 739 O O . VAL A 1 91 ? -3.165 -8.211 1.888 1.00 93.06 91 VAL A O 1
ATOM 742 N N . ILE A 1 92 ? -4.644 -6.513 1.931 1.00 92.12 92 ILE A N 1
ATOM 743 C CA . ILE A 1 92 ? -4.339 -6.023 0.578 1.00 92.12 92 ILE A CA 1
ATOM 744 C C . ILE A 1 92 ? -2.872 -5.601 0.486 1.00 92.12 92 ILE A C 1
ATOM 746 O O . ILE A 1 92 ? -2.174 -6.050 -0.418 1.00 92.12 92 ILE A O 1
ATOM 750 N N . MET A 1 93 ? -2.378 -4.808 1.441 1.00 91.44 93 MET A N 1
ATOM 751 C CA . MET A 1 93 ? -0.988 -4.343 1.430 1.00 91.44 93 MET A CA 1
ATOM 752 C C . MET A 1 93 ? 0.024 -5.484 1.562 1.00 91.44 93 MET A C 1
ATOM 754 O O . MET A 1 93 ? 1.045 -5.481 0.883 1.00 91.44 93 MET A O 1
ATOM 758 N N . ILE A 1 94 ? -0.263 -6.493 2.390 1.00 91.69 94 ILE A N 1
ATOM 759 C CA . ILE A 1 94 ? 0.565 -7.706 2.464 1.00 91.69 94 ILE A CA 1
ATOM 760 C C . ILE A 1 94 ? 0.584 -8.421 1.106 1.00 91.69 94 ILE A C 1
ATOM 762 O O . ILE A 1 94 ? 1.645 -8.848 0.659 1.00 91.69 94 ILE A O 1
ATOM 766 N N . GLY A 1 95 ? -0.564 -8.521 0.428 1.00 92.75 95 GLY A N 1
ATOM 767 C CA . GLY A 1 95 ? -0.651 -9.084 -0.921 1.00 92.75 95 GLY A CA 1
ATOM 768 C C . GLY A 1 95 ? 0.187 -8.313 -1.945 1.00 92.75 95 GLY A C 1
ATOM 769 O O . GLY A 1 95 ? 0.930 -8.930 -2.704 1.00 92.75 95 GLY A O 1
ATOM 770 N N . VAL A 1 96 ? 0.129 -6.978 -1.916 1.00 91.69 96 VAL A N 1
ATOM 771 C CA . VAL A 1 96 ? 0.954 -6.094 -2.762 1.00 91.69 96 VAL A CA 1
ATOM 772 C C . VAL A 1 96 ? 2.445 -6.339 -2.516 1.00 91.69 96 VAL A C 1
ATOM 774 O O . VAL A 1 96 ? 3.219 -6.476 -3.456 1.00 91.69 96 VAL A O 1
ATOM 777 N N . PHE A 1 97 ? 2.867 -6.499 -1.265 1.00 91.06 97 PHE A N 1
ATOM 778 C CA . PHE A 1 97 ? 4.266 -6.801 -0.952 1.00 91.06 97 PHE A CA 1
ATOM 779 C C . PHE A 1 97 ? 4.725 -8.172 -1.422 1.00 91.06 97 PHE A C 1
ATOM 781 O O . PHE A 1 97 ? 5.818 -8.295 -1.973 1.00 91.06 97 PHE A O 1
ATOM 788 N N . ILE A 1 98 ? 3.893 -9.197 -1.236 1.00 92.62 98 ILE A N 1
ATOM 789 C CA . ILE A 1 98 ? 4.176 -10.531 -1.770 1.00 92.62 98 ILE A CA 1
ATOM 790 C C . ILE A 1 98 ? 4.327 -10.452 -3.292 1.00 92.62 98 ILE A C 1
ATOM 792 O O . ILE A 1 98 ? 5.237 -11.075 -3.838 1.00 92.62 98 ILE A O 1
ATOM 796 N N . TRP A 1 99 ? 3.489 -9.661 -3.966 1.00 93.38 99 TRP A N 1
ATOM 797 C CA . TRP A 1 99 ? 3.610 -9.403 -5.397 1.00 93.38 99 TRP A CA 1
ATOM 798 C C . TRP A 1 99 ? 4.955 -8.769 -5.762 1.00 93.38 99 TRP A C 1
ATOM 800 O O . TRP A 1 99 ? 5.662 -9.361 -6.572 1.00 93.38 99 TRP A O 1
ATOM 810 N N . HIS A 1 100 ? 5.357 -7.656 -5.133 1.00 94.44 100 HIS A N 1
ATOM 811 C CA . HIS A 1 100 ? 6.647 -7.008 -5.422 1.00 94.44 100 HIS A CA 1
ATOM 812 C C . HIS A 1 100 ? 7.828 -7.965 -5.274 1.00 94.44 100 HIS A C 1
ATOM 814 O O . HIS A 1 100 ? 8.673 -8.065 -6.1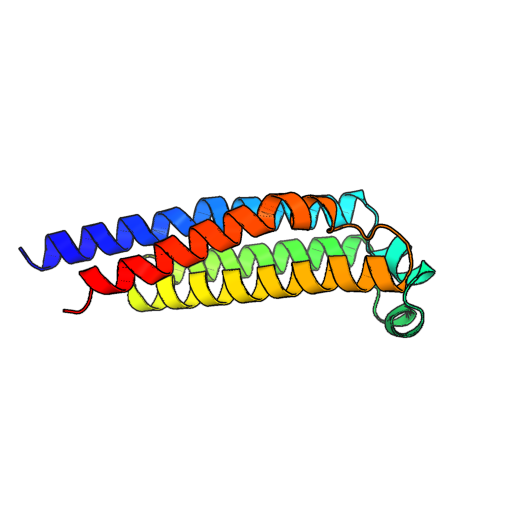58 1.00 94.44 100 HIS A O 1
ATOM 820 N N . ILE A 1 101 ? 7.864 -8.720 -4.173 1.00 93.88 101 ILE A N 1
ATOM 821 C CA . ILE A 1 101 ? 8.928 -9.697 -3.924 1.00 93.88 101 ILE A CA 1
ATOM 822 C C . ILE A 1 101 ? 8.911 -10.788 -4.998 1.00 93.88 101 ILE A C 1
ATOM 824 O O . ILE A 1 101 ? 9.950 -11.115 -5.565 1.00 93.88 101 ILE A O 1
ATOM 828 N N . THR A 1 102 ? 7.737 -11.349 -5.295 1.00 94.88 102 THR A N 1
ATOM 829 C CA . THR A 1 102 ? 7.598 -12.442 -6.267 1.00 94.88 102 THR A CA 1
ATOM 830 C C . THR A 1 102 ? 8.019 -11.991 -7.656 1.00 94.88 102 THR A C 1
ATOM 832 O O . THR A 1 102 ? 8.800 -12.673 -8.312 1.00 94.88 102 THR A O 1
ATOM 835 N N . ILE A 1 103 ? 7.538 -10.831 -8.094 1.00 94.81 103 ILE A N 1
ATOM 836 C CA . ILE A 1 103 ? 7.861 -10.278 -9.403 1.00 94.81 103 ILE A CA 1
ATOM 837 C C . ILE A 1 103 ? 9.345 -9.950 -9.498 1.00 94.81 103 ILE A C 1
ATOM 839 O O . ILE A 1 103 ? 9.963 -10.348 -10.478 1.00 94.81 103 ILE A O 1
ATOM 843 N N . SER A 1 104 ? 9.951 -9.359 -8.468 1.00 96.00 104 SER A N 1
ATOM 844 C CA . SER A 1 104 ? 11.398 -9.136 -8.456 1.00 96.00 104 SER A CA 1
ATOM 845 C C . SER A 1 104 ? 12.228 -10.407 -8.545 1.00 96.00 104 SER A C 1
ATOM 847 O O . SER A 1 104 ? 13.259 -10.425 -9.215 1.00 96.00 104 SER A O 1
ATOM 849 N N . LEU A 1 105 ? 11.789 -11.486 -7.895 1.00 96.19 105 LEU A N 1
ATOM 850 C CA . LEU A 1 105 ? 12.450 -12.785 -8.009 1.00 96.19 105 LEU A CA 1
ATOM 851 C C . LEU A 1 105 ? 12.279 -13.381 -9.410 1.00 96.19 105 LEU A C 1
ATOM 853 O O . LEU A 1 105 ? 13.219 -13.960 -9.943 1.00 96.19 105 LEU A O 1
ATOM 857 N N . VAL A 1 106 ? 11.106 -13.237 -10.027 1.00 95.69 106 VAL A N 1
ATOM 858 C CA . VAL A 1 106 ? 10.846 -13.756 -11.378 1.00 95.69 106 VAL A CA 1
ATOM 859 C C . VAL A 1 106 ? 11.637 -12.985 -12.434 1.00 95.69 106 VAL A C 1
ATOM 861 O O . VAL A 1 106 ? 12.230 -13.600 -13.316 1.00 95.69 106 VAL A O 1
ATOM 864 N N . THR A 1 107 ? 11.687 -11.657 -12.337 1.00 95.31 107 THR A N 1
ATOM 865 C CA . THR A 1 107 ? 12.377 -10.793 -13.307 1.00 95.31 107 THR A CA 1
ATOM 866 C C . THR A 1 107 ? 13.866 -10.629 -13.011 1.00 95.31 107 THR A C 1
ATOM 868 O O . THR A 1 107 ? 14.575 -10.025 -13.810 1.00 95.31 107 THR A O 1
ATOM 871 N N . GLN A 1 108 ? 14.346 -11.160 -11.876 1.00 96.19 108 GLN A N 1
ATOM 872 C CA . GLN A 1 108 ? 15.721 -10.998 -11.387 1.00 96.19 108 GLN A CA 1
ATOM 873 C C . GLN A 1 108 ? 16.142 -9.516 -11.288 1.00 96.19 108 GLN A C 1
ATOM 875 O O . GLN A 1 108 ? 17.308 -9.173 -11.467 1.00 96.19 108 GLN A O 1
ATOM 880 N N . SER A 1 109 ? 15.182 -8.633 -10.996 1.00 96.38 109 SER A N 1
ATOM 881 C CA . SER A 1 109 ? 15.354 -7.180 -10.951 1.00 96.38 109 SER A CA 1
ATOM 882 C C . SER A 1 109 ? 14.556 -6.586 -9.792 1.00 96.38 109 SER A C 1
ATOM 884 O O . SER A 1 109 ? 13.434 -7.009 -9.508 1.00 96.38 109 SER A O 1
ATOM 886 N N . ILE A 1 110 ? 15.128 -5.611 -9.082 1.00 95.81 110 ILE A N 1
ATOM 887 C CA . ILE A 1 110 ? 14.479 -5.008 -7.911 1.00 95.81 110 ILE A CA 1
ATOM 888 C C . ILE A 1 110 ? 13.381 -4.063 -8.390 1.00 95.81 110 ILE A C 1
ATOM 890 O O . ILE A 1 110 ? 13.656 -3.032 -8.996 1.00 95.81 110 ILE A O 1
ATOM 894 N N . GLN A 1 111 ? 12.138 -4.419 -8.088 1.00 95.12 111 GLN A N 1
ATOM 895 C CA . GLN A 1 111 ? 10.967 -3.642 -8.436 1.00 95.12 111 GLN A CA 1
ATOM 896 C C . GLN A 1 111 ? 10.810 -2.490 -7.436 1.00 95.12 111 GLN A C 1
ATOM 898 O O . GLN A 1 111 ? 10.928 -2.720 -6.224 1.00 95.12 111 GLN A O 1
ATOM 903 N N . PRO A 1 112 ? 10.485 -1.271 -7.897 1.00 94.31 112 PRO A N 1
ATOM 904 C CA . PRO A 1 112 ? 10.028 -0.208 -7.009 1.00 94.31 112 PRO A CA 1
ATOM 905 C C . PRO A 1 112 ? 8.851 -0.706 -6.164 1.00 94.31 112 PRO A C 1
ATOM 907 O O . PRO A 1 112 ? 7.902 -1.273 -6.699 1.00 94.31 112 PRO A O 1
ATOM 910 N N . GLY A 1 113 ? 8.943 -0.572 -4.846 1.00 92.56 113 GLY A N 1
ATOM 911 C CA . GLY A 1 113 ? 8.001 -1.143 -3.880 1.00 92.56 113 GLY A CA 1
ATOM 912 C C . GLY A 1 113 ? 8.626 -2.223 -2.992 1.00 92.56 113 GLY A C 1
ATOM 913 O O . GLY A 1 113 ? 8.127 -2.482 -1.895 1.00 92.56 113 GLY A O 1
ATOM 914 N N . VAL A 1 114 ? 9.731 -2.854 -3.413 1.00 93.25 114 VAL A N 1
ATOM 915 C CA . VAL A 1 114 ? 10.398 -3.920 -2.638 1.00 93.25 114 VAL A CA 1
ATOM 916 C C . VAL A 1 114 ? 11.060 -3.385 -1.368 1.00 93.25 114 VAL A C 1
ATOM 918 O O . VAL A 1 114 ? 11.050 -4.071 -0.341 1.00 93.25 114 VAL A O 1
ATOM 921 N N . LEU A 1 115 ? 11.622 -2.171 -1.398 1.00 90.25 115 LEU A N 1
ATOM 922 C CA . LEU A 1 115 ? 12.302 -1.614 -0.225 1.00 90.25 115 LEU A CA 1
ATOM 923 C C . LEU A 1 115 ? 11.297 -1.336 0.889 1.00 90.25 115 LEU A C 1
ATOM 925 O O . LEU A 1 115 ? 11.511 -1.735 2.039 1.00 90.25 115 LEU A O 1
ATOM 929 N N . THR A 1 116 ? 10.169 -0.709 0.549 1.00 90.19 116 THR A N 1
ATOM 930 C CA . THR A 1 116 ? 9.096 -0.510 1.524 1.00 90.19 116 THR A CA 1
ATOM 931 C C . THR A 1 116 ? 8.430 -1.827 1.903 1.00 90.19 116 THR A C 1
ATOM 933 O O . THR A 1 116 ? 8.144 -2.005 3.084 1.00 90.19 116 THR A O 1
ATOM 936 N N . ALA A 1 117 ? 8.289 -2.797 0.992 1.00 83.31 117 ALA A N 1
ATOM 937 C CA . ALA A 1 117 ? 7.785 -4.133 1.322 1.00 83.31 117 ALA A CA 1
ATOM 938 C C . ALA A 1 117 ? 8.600 -4.813 2.430 1.00 83.31 117 ALA A C 1
ATOM 940 O O . ALA A 1 117 ? 8.026 -5.298 3.408 1.00 83.31 117 ALA A O 1
ATOM 941 N N . GLY A 1 118 ? 9.932 -4.801 2.329 1.00 84.94 118 GLY A N 1
ATOM 942 C CA . GLY A 1 118 ? 10.809 -5.419 3.327 1.00 84.94 118 GLY A CA 1
ATOM 943 C C . GLY A 1 118 ? 10.669 -4.798 4.721 1.00 84.94 118 GLY A C 1
ATOM 944 O O . GLY A 1 118 ? 10.618 -5.515 5.721 1.00 84.94 118 GLY A O 1
ATOM 945 N N . VAL A 1 119 ? 10.554 -3.469 4.797 1.00 89.25 119 VAL A N 1
ATOM 946 C CA . VAL A 1 119 ? 10.449 -2.742 6.074 1.00 89.25 119 VAL A CA 1
ATOM 947 C C . VAL A 1 119 ? 9.027 -2.780 6.638 1.00 89.25 119 VAL A C 1
ATOM 949 O O . VAL A 1 119 ? 8.837 -2.884 7.850 1.00 89.25 119 VAL A O 1
ATOM 952 N N . PHE A 1 120 ? 8.007 -2.689 5.786 1.00 91.81 120 PHE A N 1
ATOM 953 C CA . PHE A 1 120 ? 6.621 -2.508 6.218 1.00 91.81 120 PHE A CA 1
ATOM 954 C C . PHE A 1 120 ? 5.899 -3.828 6.463 1.00 91.81 120 PHE A C 1
ATOM 956 O O . PHE A 1 120 ? 4.961 -3.845 7.256 1.00 91.81 120 PHE A O 1
ATOM 963 N N . LEU A 1 121 ? 6.338 -4.945 5.875 1.00 89.50 121 LEU A N 1
ATOM 964 C CA . LEU A 1 121 ? 5.755 -6.263 6.140 1.00 89.50 121 LEU A CA 1
ATOM 965 C C . LEU A 1 121 ? 5.711 -6.625 7.643 1.00 89.50 121 LEU A C 1
ATOM 967 O O . LEU A 1 121 ? 4.624 -6.969 8.121 1.00 89.50 121 LEU A O 1
ATOM 971 N N . PRO A 1 122 ? 6.801 -6.505 8.436 1.00 91.38 122 PRO A N 1
ATOM 972 C CA . PRO A 1 122 ? 6.728 -6.765 9.876 1.00 91.38 122 PRO A CA 1
ATOM 973 C C . PRO A 1 122 ? 5.815 -5.770 10.605 1.00 91.38 122 PRO A C 1
ATOM 975 O O . PRO A 1 122 ? 5.114 -6.152 11.544 1.00 91.38 122 PRO A O 1
ATOM 978 N N . ILE A 1 123 ? 5.758 -4.514 10.149 1.00 92.19 123 ILE A N 1
ATOM 979 C CA . ILE A 1 123 ? 4.886 -3.482 10.726 1.00 92.19 123 ILE A CA 1
ATOM 980 C C . ILE A 1 123 ? 3.412 -3.828 10.481 1.00 92.19 123 ILE A C 1
ATOM 982 O O . ILE A 1 123 ? 2.606 -3.779 11.412 1.00 92.19 123 ILE A O 1
ATOM 986 N N . TYR A 1 124 ? 3.047 -4.241 9.267 1.00 90.25 124 TYR A N 1
ATOM 987 C CA . TYR A 1 124 ? 1.691 -4.684 8.951 1.00 90.25 124 TYR A CA 1
ATOM 988 C C . TYR A 1 124 ? 1.313 -5.958 9.695 1.00 90.25 124 TYR A C 1
ATOM 990 O O . TYR A 1 124 ? 0.198 -6.034 10.210 1.00 90.25 124 TYR A O 1
ATOM 998 N N . GLY A 1 125 ? 2.230 -6.918 9.837 1.00 91.50 125 GLY A N 1
ATOM 999 C CA . GLY A 1 125 ? 2.016 -8.105 10.670 1.00 91.50 125 GLY A CA 1
ATOM 1000 C C . GLY A 1 125 ? 1.731 -7.743 12.131 1.00 91.50 125 GLY A C 1
ATOM 1001 O O . GLY A 1 125 ? 0.766 -8.234 12.722 1.00 91.50 125 GLY A O 1
ATOM 1002 N N . PHE A 1 126 ? 2.509 -6.817 12.695 1.00 93.38 126 PHE A N 1
ATOM 1003 C CA . PHE A 1 126 ? 2.309 -6.296 14.048 1.00 93.38 126 PHE A CA 1
ATOM 1004 C C . PHE A 1 126 ? 0.957 -5.581 14.211 1.00 93.38 126 PHE A C 1
ATOM 1006 O O . PHE A 1 126 ? 0.209 -5.867 15.151 1.00 93.38 126 PHE A O 1
ATOM 1013 N N . MET A 1 127 ? 0.599 -4.694 13.277 1.00 92.75 127 MET A N 1
ATOM 1014 C CA . MET A 1 127 ? -0.696 -4.001 13.272 1.00 92.75 127 MET A CA 1
ATOM 1015 C C . MET A 1 127 ? -1.863 -4.984 13.157 1.00 92.75 127 MET A C 1
ATOM 1017 O O . MET A 1 127 ? -2.834 -4.882 13.909 1.00 92.75 127 MET A O 1
ATOM 1021 N N . LEU A 1 128 ? -1.755 -5.962 12.254 1.00 92.38 128 LEU A N 1
ATOM 1022 C CA . LEU A 1 128 ? -2.765 -6.994 12.033 1.00 92.38 128 LEU A CA 1
ATOM 1023 C C . LEU A 1 128 ? -2.992 -7.802 13.310 1.00 92.38 128 LEU A C 1
ATOM 1025 O O . LEU A 1 128 ? -4.135 -7.959 13.742 1.00 92.38 128 LEU A O 1
ATOM 1029 N N . PHE A 1 129 ? -1.912 -8.250 13.953 1.00 92.38 129 PHE A N 1
ATOM 1030 C CA . PHE A 1 129 ? -1.964 -8.972 15.220 1.00 92.38 129 PHE A CA 1
ATOM 1031 C C . PHE A 1 129 ? -2.664 -8.157 16.316 1.00 92.38 129 PHE A C 1
ATOM 1033 O O . PHE A 1 129 ? -3.581 -8.662 16.973 1.00 92.38 129 PHE A O 1
ATOM 1040 N N . HIS A 1 130 ? -2.292 -6.884 16.484 1.00 90.94 130 HIS A N 1
ATOM 1041 C CA . HIS A 1 130 ? -2.897 -6.022 17.499 1.00 90.94 130 HIS A CA 1
ATOM 1042 C C . HIS A 1 130 ? -4.381 -5.755 17.241 1.00 90.94 130 HIS A C 1
ATOM 1044 O O . HIS A 1 130 ? -5.202 -5.990 18.129 1.00 90.94 130 HIS A O 1
ATOM 1050 N N . ILE A 1 131 ? -4.746 -5.337 16.027 1.00 90.00 131 ILE A N 1
ATOM 1051 C CA . ILE A 1 131 ? -6.138 -5.045 15.642 1.00 90.00 131 ILE A CA 1
ATOM 1052 C C . ILE A 1 131 ? -7.006 -6.310 15.714 1.00 90.00 131 ILE A C 1
ATOM 1054 O O . ILE A 1 131 ? -8.197 -6.259 16.058 1.00 90.00 131 ILE A O 1
ATOM 1058 N N . TYR A 1 132 ? -6.427 -7.474 15.412 1.00 87.69 132 TYR A N 1
ATOM 1059 C CA . TYR A 1 132 ? -7.116 -8.747 15.557 1.00 87.69 132 TYR A CA 1
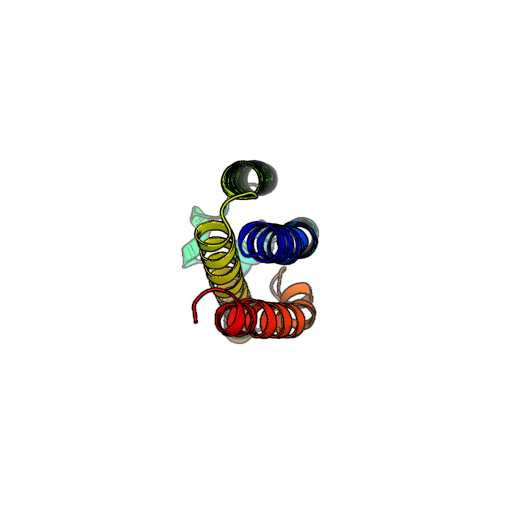ATOM 1060 C C . TYR A 1 132 ? -7.411 -9.061 17.027 1.00 87.69 132 TYR A C 1
ATOM 1062 O O . TYR A 1 132 ? -8.563 -9.375 17.346 1.00 87.69 132 TYR A O 1
ATOM 1070 N N . ARG A 1 133 ? -6.427 -8.902 17.926 1.00 85.00 133 ARG A N 1
ATOM 1071 C CA . ARG A 1 133 ? -6.588 -9.158 19.368 1.00 85.00 133 ARG A CA 1
ATOM 1072 C C . ARG A 1 133 ? -7.554 -8.205 20.066 1.00 85.00 133 ARG A C 1
ATOM 1074 O O . ARG A 1 133 ? -8.272 -8.650 20.957 1.00 85.00 133 ARG A O 1
ATOM 1081 N N . THR A 1 134 ? -7.687 -6.957 19.613 1.00 79.06 134 THR A N 1
ATOM 1082 C CA . THR A 1 134 ? -8.685 -6.003 20.147 1.00 79.06 134 THR A CA 1
ATOM 1083 C C . THR A 1 134 ? -10.136 -6.512 20.035 1.00 79.06 134 THR A C 1
ATOM 1085 O O . THR A 1 134 ? -11.021 -6.010 20.717 1.00 79.06 134 THR A O 1
ATOM 1088 N N . LYS A 1 135 ? -10.418 -7.551 19.229 1.00 64.69 135 LYS A N 1
ATOM 1089 C CA . LYS A 1 135 ? -11.743 -8.204 19.172 1.00 64.69 135 LYS A CA 1
ATOM 1090 C C . LYS A 1 135 ? -12.177 -8.798 20.512 1.00 64.69 135 LYS A C 1
ATOM 1092 O O . LYS A 1 135 ? -13.363 -8.747 20.820 1.00 64.69 135 LYS A O 1
ATOM 1097 N N . GLN A 1 136 ? -11.243 -9.371 21.271 1.00 55.88 136 GLN A N 1
ATOM 1098 C CA . GLN A 1 136 ? -11.563 -10.136 22.480 1.00 55.88 136 GLN A CA 1
ATOM 1099 C C . GLN A 1 136 ? -12.113 -9.263 23.615 1.00 55.88 136 GLN A C 1
ATOM 1101 O O . GLN A 1 136 ? -12.724 -9.785 24.534 1.00 55.88 136 GLN A O 1
ATOM 1106 N N . THR A 1 137 ? -11.944 -7.941 23.542 1.00 53.22 137 THR A N 1
ATOM 1107 C CA . THR A 1 137 ? -12.405 -7.011 24.580 1.00 53.22 137 THR A CA 1
ATOM 1108 C C . THR A 1 137 ? -13.706 -6.286 24.229 1.00 53.22 137 THR A C 1
ATOM 1110 O O . THR A 1 137 ? -14.273 -5.623 25.092 1.00 53.22 137 THR A O 1
ATOM 1113 N N . LEU A 1 138 ? -14.184 -6.385 22.980 1.00 55.16 138 LEU A N 1
ATOM 1114 C CA . LEU A 1 138 ? -15.293 -5.566 22.465 1.00 55.16 138 LEU A CA 1
ATOM 1115 C C . LEU A 1 138 ? -16.624 -6.289 22.272 1.00 55.16 138 LEU A C 1
ATOM 1117 O O . LEU A 1 138 ? -17.652 -5.637 22.101 1.00 55.16 138 LEU A O 1
ATOM 1121 N N . TYR A 1 139 ? -16.594 -7.615 22.269 1.00 51.91 139 TYR A N 1
ATOM 1122 C CA . TYR A 1 139 ? -17.765 -8.472 22.147 1.00 51.91 139 TYR A CA 1
ATOM 1123 C C . TYR A 1 139 ? -17.534 -9.694 23.052 1.00 51.91 139 TYR A C 1
ATOM 1125 O O . TYR A 1 139 ? -17.035 -10.699 22.538 1.00 51.91 139 TYR A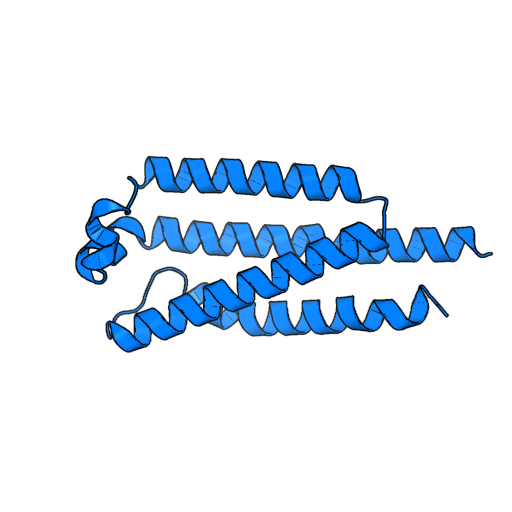 O 1
ATOM 1133 N N . PRO A 1 140 ? -17.754 -9.579 24.380 1.00 52.31 140 PRO A N 1
ATOM 1134 C CA . PRO A 1 140 ? -17.830 -10.750 25.251 1.00 52.31 140 PRO A CA 1
ATOM 1135 C C . PRO A 1 140 ? -19.000 -11.658 24.856 1.00 52.31 140 PRO A C 1
ATOM 1137 O O . PRO A 1 140 ? -20.004 -11.132 24.315 1.00 52.31 140 PRO A O 1
#